Protein 1VMB (pdb70)

Nearest PDB structures (foldseek):
  1vmb-assembly1_A  TM=1.009E+00  e=1.377E-20  Thermotoga maritima
  8cwo-assembly1_F  TM=9.237E-01  e=4.848E-09  Cutibacterium acnes
  2bvz-assembly1_A  TM=9.151E-01  e=3.869E-07  Thermus thermophilus
  1cqn-assembly2_B  TM=8.990E-01  e=5.267E-07  Thermus thermophilus
  2bxj-assembly2_B  TM=9.086E-01  e=9.761E-07  Thermus thermophilus

InterPro domains:
  IPR000529 Small ribosomal subunit protein bS6 [PF01250] (9-98)
  IPR000529 Small ribosomal subunit protein bS6 [PTHR21011] (7-113)
  IPR000529 Small ribosomal subunit protein bS6 [TIGR00166] (8-94)
  IPR014717 Translation elongation factor EF1B/small ribosomal subunit protein bS6 [G3DSA:3.30.70.60] (5-111)
  IPR020814 Small ribosomal subunit protein bS6, plastid/chloroplast [MF_00360] (6-101)
  IPR020814 Small ribosomal subunit protein bS6, plastid/chloroplast [cd00473] (9-99)
  IPR035980 Small ribosomal subunit protein bS6 superfamily [SSF54995] (7-101)

Secondary structure (DSSP, 8-state):
--EEEEEEEEE-TTS-HHHHHHHHHHHHHHIIIII--EEEEEEEEEEEEEEEEETTEEEEEEEEEEEEE-SSSTHHHHHHHHT-TTEEEEEEEE-HHHHHHHHHHH-

Foldseek 3Di:
DWFKKKKKWWFDPVDDVVVVVVVVVVLVCLCCPQVVKAWDDKDFPQKDADPDDQVNDGITTMIMIMIIDRPPRCVSNVVVCVVDVRGRDMDMDTDVVVVVVVVVVVD

CATH classification: 3.30.70.60

B-factor: mean 26.23, std 6.32, range [14.8, 56.52]

Solvent-accessible surface area: 6937 Å² total; per-residue (Å²): 152,87,90,6,9,30,0,28,0,4,0,4,32,113,13,74,107,135,93,25,57,73,12,3,89,120,0,52,113,37,0,76,89,148,1,143,10,74,39,70,110,48,44,81,87,21,78,121,152,30,99,188,110,55,146,166,52,78,50,0,2,28,0,8,0,39,0,59,6,84,16,112,48,50,89,64,2,49,76,33,3,165,115,12,106,74,7,16,108,64,42,49,104,76,58,126,70,37,15,134,133,57,144,90,63,136,247

Structure (mmCIF, N/CA/C/O backbone):
data_1VMB
#
_entry.id   1VMB
#
_cell.length_a   60.815
_cell.length_b   60.815
_cell.length_c   76.543
_cell.angle_alpha   90.00
_cell.angle_beta   90.00
_cell.angle_gamma   90.00
#
_symmetry.space_group_name_H-M   'P 41 21 2'
#
loop_
_entity.id
_entity.type
_entity.pdbx_description
1 polymer '30S ribosomal protein S6'
2 non-polymer 1,2-ETHANEDIOL
3 water water
#
loop_
_atom_site.group_PDB
_atom_site.id
_atom_site.type_symbol
_atom_site.label_atom_id
_atom_site.label_alt_id
_atom_site.label_comp_id
_atom_site.label_asym_id
_atom_site.label_entity_id
_atom_site.label_seq_id
_atom_site.pdbx_PDB_ins_code
_atom_site.Cartn_x
_atom_site.Cartn_y
_atom_site.Cartn_z
_atom_site.occupancy
_atom_site.B_iso_or_equiv
_atom_site.auth_seq_id
_atom_site.auth_comp_id
_atom_site.auth_asym_id
_atom_site.auth_atom_id
_atom_site.pdbx_PDB_model_num
ATOM 1 N N . LYS A 1 17 ? 37.802 25.048 39.347 1.00 41.51 5 LYS A N 1
ATOM 2 C CA . LYS A 1 17 ? 36.311 24.993 39.313 1.00 40.89 5 LYS A CA 1
ATOM 3 C C . LYS A 1 17 ? 35.903 23.543 39.085 1.00 39.97 5 LYS A C 1
ATOM 4 O O . LYS A 1 17 ? 36.759 22.629 39.056 1.00 40.01 5 LYS A O 1
ATOM 6 N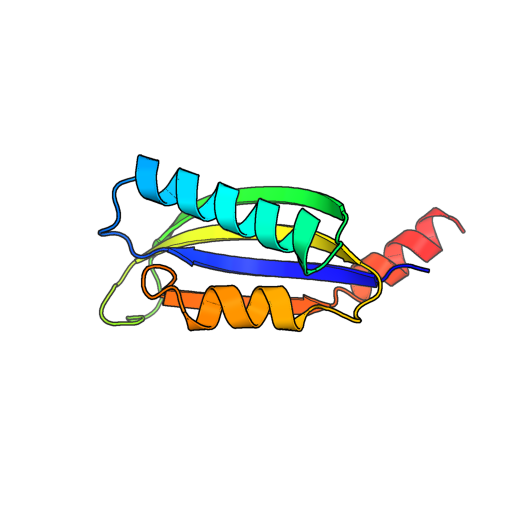 N . GLU A 1 18 ? 34.610 23.297 38.968 1.00 38.44 6 GLU A N 1
ATOM 7 C CA . GLU A 1 18 ? 34.198 21.912 38.808 1.00 36.32 6 GLU A CA 1
ATOM 8 C C . GLU A 1 18 ? 34.165 21.488 37.312 1.00 33.46 6 GLU A C 1
ATOM 9 O O . GLU A 1 18 ? 34.035 22.287 36.352 1.00 33.50 6 GLU A O 1
ATOM 15 N N . ARG A 1 19 ? 34.316 20.203 37.167 1.00 27.87 7 ARG A N 1
ATOM 16 C CA . ARG A 1 19 ? 34.485 19.591 35.868 1.00 26.14 7 ARG A CA 1
ATOM 17 C C . ARG A 1 19 ? 33.149 19.076 35.468 1.00 24.15 7 ARG A C 1
ATOM 18 O O . ARG A 1 19 ? 32.367 18.686 36.348 1.00 24.34 7 ARG A O 1
ATOM 26 N N . ILE A 1 20 ? 32.890 19.016 34.157 1.00 22.20 8 ILE A N 1
ATOM 27 C CA . ILE A 1 20 ? 31.592 18.613 33.647 1.00 21.59 8 ILE A CA 1
ATOM 28 C C . ILE A 1 20 ? 31.725 17.273 32.946 1.00 21.30 8 ILE A C 1
ATOM 29 O O . ILE A 1 20 ? 32.606 17.110 32.116 1.00 23.10 8 ILE A O 1
ATOM 34 N N . TYR A 1 21 ? 30.832 16.345 33.270 1.00 22.47 9 TYR A N 1
ATOM 35 C CA . TYR A 1 21 ? 30.817 15.002 32.682 1.00 22.33 9 TYR A CA 1
ATOM 36 C C . TYR A 1 21 ? 29.510 14.609 32.087 1.00 22.95 9 TYR A C 1
ATOM 37 O O . TYR A 1 21 ? 28.478 15.149 32.462 1.00 23.41 9 TYR A O 1
ATOM 46 N N . GLU A 1 22 ? 29.576 13.732 31.077 1.00 21.03 10 GLU A N 1
ATOM 47 C CA . GLU A 1 22 ? 28.398 12.974 30.626 1.00 22.39 10 GLU A CA 1
ATOM 48 C C . GLU A 1 22 ? 28.627 11.521 30.915 1.00 23.38 10 GLU A C 1
ATOM 49 O O . GLU A 1 22 ? 29.733 11.008 30.773 1.00 22.73 10 GLU A O 1
ATOM 60 N N . SER A 1 23 ? 27.548 10.843 31.298 1.00 22.44 11 SER A N 1
ATOM 61 C CA . SER A 1 23 ? 27.575 9.383 31.391 1.00 23.61 11 SER A CA 1
ATOM 62 C C . SER A 1 23 ? 26.347 8.832 30.758 1.00 23.97 11 SER A C 1
ATOM 63 O O . SER A 1 23 ? 25.225 9.164 31.176 1.00 25.03 11 SER A O 1
ATOM 66 N N . MET A 1 24 ? 26.547 8.010 29.721 1.00 23.89 12 MET A N 1
ATOM 67 C CA . MET A 1 24 ? 25.452 7.379 28.980 1.00 23.85 12 MET A CA 1
ATOM 68 C C . MET A 1 24 ? 25.475 5.940 29.395 1.00 23.83 12 MET A C 1
ATOM 69 O O . MET A 1 24 ? 26.553 5.298 29.383 1.00 24.02 12 MET A O 1
ATOM 78 N N . PHE A 1 25 ? 24.312 5.405 29.748 1.00 23.54 13 PHE A N 1
ATOM 79 C CA . PHE A 1 25 ? 24.214 3.992 30.068 1.00 23.05 13 PHE A CA 1
ATOM 80 C C . PHE A 1 25 ? 22.982 3.364 29.397 1.00 22.86 13 PHE A C 1
ATOM 81 O O . PHE A 1 25 ? 21.969 4.059 29.235 1.00 23.83 13 PHE A O 1
ATOM 89 N N . ILE A 1 26 ? 23.070 2.077 29.018 1.00 23.10 14 ILE A N 1
ATOM 90 C CA . ILE A 1 26 ? 22.008 1.410 28.266 1.00 24.01 14 ILE A CA 1
ATOM 91 C C . ILE A 1 26 ? 21.559 0.191 29.076 1.00 23.50 14 ILE A C 1
ATOM 92 O O . ILE A 1 26 ? 22.367 -0.636 29.422 1.00 22.30 14 ILE A O 1
ATOM 97 N N . ILE A 1 27 ? 20.273 0.100 29.357 1.00 22.14 15 ILE A N 1
ATOM 98 C CA . ILE A 1 27 ? 19.682 -0.975 30.101 1.00 22.77 15 ILE A CA 1
ATOM 99 C C . ILE A 1 27 ? 19.102 -1.980 29.116 1.00 21.96 15 ILE A C 1
ATOM 100 O O . ILE A 1 27 ? 18.461 -1.638 28.061 1.00 21.57 15 ILE A O 1
ATOM 105 N N . ALA A 1 28 ? 19.326 -3.241 29.455 1.00 23.71 16 ALA A N 1
ATOM 106 C CA . ALA A 1 28 ? 18.830 -4.348 28.690 1.00 22.11 16 ALA A CA 1
ATOM 107 C C . ALA A 1 28 ? 17.326 -4.255 28.493 1.00 22.41 16 ALA A C 1
ATOM 108 O O . ALA A 1 28 ? 16.546 -3.894 29.419 1.00 23.76 16 ALA A O 1
ATOM 110 N N . PRO A 1 29 ? 16.885 -4.643 27.312 1.00 23.16 17 PRO A N 1
ATOM 111 C CA . PRO A 1 29 ? 15.466 -4.507 26.991 1.00 22.38 17 PRO A CA 1
ATOM 112 C C . PRO A 1 29 ? 14.522 -5.529 27.630 1.00 22.69 17 PRO A C 1
ATOM 113 O O . PRO A 1 29 ? 13.323 -5.362 27.527 1.00 22.95 17 PRO A O 1
ATOM 117 N N . ASN A 1 30 ? 15.052 -6.560 28.292 1.00 22.63 18 ASN A N 1
ATOM 118 C CA . ASN A 1 30 ? 14.233 -7.532 28.999 1.00 21.97 18 ASN A CA 1
ATOM 119 C C . ASN A 1 30 ? 14.029 -7.181 30.481 1.00 22.25 18 ASN A C 1
ATOM 120 O O . ASN A 1 30 ? 13.457 -7.941 31.234 1.00 22.00 18 ASN A O 1
ATOM 125 N N . VAL A 1 31 ? 14.482 -6.012 30.868 1.00 21.93 19 VAL A N 1
ATOM 126 C CA . VAL A 1 31 ? 14.221 -5.473 32.213 1.00 22.45 19 VAL A CA 1
ATOM 127 C C . VAL A 1 31 ? 12.922 -4.670 32.132 1.00 23.30 19 VAL A C 1
ATOM 128 O O . VAL A 1 31 ? 12.818 -3.770 31.313 1.00 22.31 19 VAL A O 1
ATOM 132 N N . PRO A 1 32 ? 11.925 -5.014 32.948 1.00 22.45 20 PRO A N 1
ATOM 133 C CA . PRO A 1 32 ? 10.660 -4.317 32.984 1.00 22.45 20 PRO A CA 1
ATOM 134 C C . PRO A 1 32 ? 10.828 -2.823 33.138 1.00 22.31 20 PRO A C 1
ATOM 135 O O . PRO A 1 32 ? 11.745 -2.352 33.834 1.00 20.22 20 PRO A O 1
ATOM 139 N N . GLU A 1 33 ? 9.936 -2.070 32.513 1.00 23.43 21 GLU A N 1
ATOM 140 C CA . GLU A 1 33 ? 10.193 -0.624 32.440 1.00 24.20 21 GLU A CA 1
ATOM 141 C C . GLU A 1 33 ? 10.264 0.063 33.813 1.00 23.20 21 GLU A C 1
ATOM 142 O O . GLU A 1 33 ? 11.108 0.964 34.022 1.00 23.36 21 GLU A O 1
ATOM 148 N N . GLU A 1 34 ? 9.445 -0.369 34.757 1.00 22.66 22 GLU A N 1
ATOM 149 C CA . GLU A 1 34 ? 9.532 0.211 36.104 1.00 23.21 22 GLU A CA 1
ATOM 150 C C . GLU A 1 34 ? 10.887 -0.105 36.764 1.00 23.09 22 GLU A C 1
ATOM 151 O O . GLU A 1 34 ? 11.451 0.766 37.408 1.00 22.04 22 GLU A O 1
ATOM 157 N N . GLU A 1 35 ? 11.443 -1.301 36.532 1.00 22.56 23 GLU A N 1
ATOM 158 C CA . GLU A 1 35 ? 12.750 -1.622 37.044 1.00 24.92 23 GLU A CA 1
ATOM 159 C C . GLU A 1 35 ? 13.821 -0.772 36.332 1.00 23.20 23 GLU A C 1
ATOM 160 O O . GLU A 1 35 ? 14.829 -0.294 36.930 1.00 24.64 23 GLU A O 1
ATOM 166 N N . ARG A 1 36 ? 13.628 -0.544 35.025 1.00 21.99 24 ARG A N 1
ATOM 167 C CA . ARG A 1 36 ? 14.493 0.382 34.303 1.00 23.27 24 ARG A CA 1
ATOM 168 C C . ARG A 1 36 ? 14.487 1.734 34.960 1.00 23.67 24 ARG A C 1
ATOM 169 O O . ARG A 1 36 ? 15.563 2.305 35.133 1.00 25.31 24 ARG A O 1
ATOM 177 N N . GLU A 1 37 ? 13.315 2.257 35.282 1.00 23.04 25 GLU A N 1
ATOM 178 C CA . GLU A 1 37 ? 13.254 3.575 35.895 1.00 23.70 25 GLU A CA 1
ATOM 179 C C . GLU A 1 37 ? 13.949 3.607 37.276 1.00 23.59 25 GLU A C 1
ATOM 180 O O . GLU A 1 37 ? 14.720 4.533 37.592 1.00 22.50 25 GLU A O 1
ATOM 191 N N . ASN A 1 38 ? 13.771 2.549 38.029 1.00 22.80 26 ASN A N 1
ATOM 192 C CA . ASN A 1 38 ? 14.497 2.417 39.309 1.00 24.76 26 ASN A CA 1
ATOM 193 C C . ASN A 1 38 ? 16.009 2.414 39.121 1.00 24.83 26 ASN A C 1
ATOM 194 O O . ASN A 1 38 ? 16.702 3.003 39.947 1.00 23.44 26 ASN A O 1
ATOM 199 N N . LEU A 1 39 ? 16.520 1.746 38.083 1.00 24.80 27 LEU A N 1
ATOM 200 C CA . LEU A 1 39 ? 17.981 1.715 37.821 1.00 25.44 27 LEU A CA 1
ATOM 201 C C . LEU A 1 39 ? 18.463 3.118 37.538 1.00 24.66 27 LEU A C 1
ATOM 202 O O . LEU A 1 39 ? 19.539 3.565 37.995 1.00 24.80 27 LEU A O 1
ATOM 207 N N . VAL A 1 40 ? 17.687 3.855 36.755 1.00 23.74 28 VAL A N 1
ATOM 208 C CA . VAL A 1 40 ? 18.024 5.273 36.529 1.00 23.18 28 VAL A CA 1
ATOM 209 C C . VAL A 1 40 ? 18.173 6.041 37.851 1.00 23.00 28 VAL A C 1
ATOM 210 O O . VAL A 1 40 ? 19.158 6.798 38.027 1.00 22.80 28 VAL A O 1
ATOM 214 N N . GLU A 1 41 ? 17.227 5.843 38.741 1.00 21.83 29 GLU A N 1
ATOM 215 C CA . GLU A 1 41 ? 17.227 6.502 40.059 1.00 22.49 29 GLU A CA 1
ATOM 216 C C . GLU A 1 41 ? 18.456 6.065 40.860 1.00 21.74 29 GLU A C 1
ATOM 217 O O . GLU A 1 41 ? 19.063 6.905 41.556 1.00 21.94 29 GLU A O 1
ATOM 223 N N . ARG A 1 42 ? 18.875 4.805 40.720 1.00 21.42 30 ARG A N 1
ATOM 224 C CA . ARG A 1 42 ? 20.040 4.332 41.454 1.00 21.21 30 ARG A CA 1
ATOM 225 C C . ARG A 1 42 ? 21.290 5.015 40.924 1.00 22.19 30 ARG A C 1
ATOM 226 O O . ARG A 1 42 ? 22.136 5.459 41.706 1.00 21.93 30 ARG A O 1
ATOM 234 N N . VAL A 1 43 ? 21.389 5.134 39.596 1.00 21.52 31 VAL A N 1
ATOM 235 C CA . VAL A 1 43 ? 22.544 5.852 39.028 1.00 21.79 31 VAL A CA 1
ATOM 236 C C . VAL A 1 43 ? 22.600 7.286 39.532 1.00 21.33 31 VAL A C 1
ATOM 237 O O . VAL A 1 43 ? 23.686 7.760 39.905 1.00 22.27 31 VAL A O 1
ATOM 241 N N . LYS A 1 44 ? 21.480 7.994 39.521 1.00 21.86 32 LYS A N 1
ATOM 242 C CA . LYS A 1 44 ? 21.438 9.368 40.028 1.00 21.89 32 LYS A CA 1
ATOM 243 C C . LYS A 1 44 ? 21.971 9.405 41.437 1.00 22.06 32 LYS A C 1
ATOM 244 O O . LYS A 1 44 ? 22.743 10.275 41.765 1.00 21.72 32 LYS A O 1
ATOM 250 N N . LYS A 1 45 ? 21.492 8.502 42.297 1.00 19.85 33 LYS A N 1
ATOM 251 C CA . LYS A 1 45 ? 21.926 8.488 43.688 1.00 20.47 33 LYS A CA 1
ATOM 252 C C . LYS A 1 45 ? 23.415 8.162 43.854 1.00 20.53 33 LYS A C 1
ATOM 253 O O . LYS A 1 45 ? 24.126 8.734 44.731 1.00 22.12 33 LYS A O 1
ATOM 259 N N . ILE A 1 46 ? 23.934 7.283 43.013 1.00 20.89 34 ILE A N 1
ATOM 260 C CA . ILE A 1 46 ? 25.384 7.016 43.022 1.00 21.16 34 ILE A CA 1
ATOM 261 C C . ILE A 1 46 ? 26.194 8.300 42.694 1.00 22.01 34 ILE A C 1
ATOM 262 O O . ILE A 1 46 ? 27.183 8.621 43.381 1.00 22.56 34 ILE A O 1
ATOM 267 N N . ILE A 1 47 ? 25.784 9.001 41.645 1.00 21.74 35 ILE A N 1
ATOM 268 C CA . ILE A 1 47 ? 26.409 10.287 41.312 1.00 22.64 35 ILE A CA 1
ATOM 269 C C . ILE A 1 47 ? 26.279 11.300 42.467 1.00 21.60 35 ILE A C 1
ATOM 270 O O . ILE A 1 47 ? 27.293 11.940 42.855 1.00 22.69 35 ILE A O 1
ATOM 275 N N . GLU A 1 48 ? 25.088 11.479 43.054 1.00 21.98 36 GLU A N 1
ATOM 276 C CA . GLU A 1 48 ? 24.891 12.436 44.114 1.00 22.60 36 GLU A CA 1
ATOM 277 C C . GLU A 1 48 ? 25.681 12.136 45.401 1.00 22.18 36 GLU A C 1
ATOM 278 O O . GLU A 1 48 ? 26.345 13.027 45.955 1.00 22.76 36 GLU A O 1
ATOM 284 N N . GLU A 1 49 ? 25.563 10.900 45.878 1.00 20.71 37 GLU A N 1
ATOM 285 C CA . GLU A 1 49 ? 26.008 10.475 47.192 1.0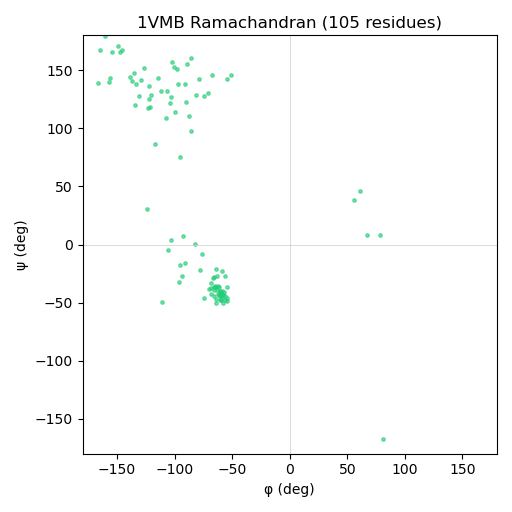0 21.32 37 GLU A CA 1
ATOM 286 C C . GLU A 1 49 ? 27.430 9.888 47.222 1.00 20.56 37 GLU A C 1
ATOM 287 O O . GLU A 1 49 ? 28.084 9.947 48.266 1.00 21.57 37 GLU A O 1
ATOM 293 N N . ARG A 1 50 ? 27.888 9.324 46.104 1.00 21.43 38 ARG A N 1
ATOM 294 C CA . ARG A 1 50 ? 29.218 8.645 46.067 1.00 21.10 38 ARG A CA 1
ATOM 295 C C . ARG A 1 50 ? 30.276 9.409 45.211 1.00 21.75 38 ARG A C 1
ATOM 296 O O . ARG A 1 50 ? 31.397 9.663 45.690 1.00 22.47 38 ARG A O 1
ATOM 311 N N . VAL A 1 51 ? 29.887 9.777 43.981 1.00 22.04 39 VAL A N 1
ATOM 312 C CA . VAL A 1 51 ? 30.707 10.639 43.136 1.00 22.78 39 VAL A CA 1
ATOM 313 C C . VAL A 1 51 ? 30.802 12.040 43.768 1.00 22.30 39 VAL A C 1
ATOM 314 O O . VAL A 1 51 ? 31.801 12.764 43.563 1.00 24.04 39 VAL A O 1
ATOM 318 N N . LYS A 1 52 ? 29.756 12.402 44.518 1.00 22.85 40 LYS A N 1
ATOM 319 C CA . LYS A 1 52 ? 29.550 13.755 45.047 1.00 24.32 40 LYS A CA 1
ATOM 320 C C . LYS A 1 52 ? 29.435 14.780 43.936 1.00 24.90 40 LYS A C 1
ATOM 321 O O . LYS A 1 52 ? 30.083 15.852 43.979 1.00 25.45 40 LYS A O 1
ATOM 327 N N . GLY A 1 53 ? 28.622 14.414 42.947 1.00 22.25 41 GLY A N 1
ATOM 328 C CA . GLY A 1 53 ? 28.386 15.214 41.767 1.00 22.17 41 GLY A CA 1
ATOM 329 C C . GLY A 1 53 ? 27.040 15.925 41.896 1.00 21.83 41 GLY A C 1
ATOM 330 O O . GLY A 1 53 ? 26.170 15.508 42.682 1.00 23.15 41 GLY A O 1
ATOM 331 N N . LYS A 1 54 ? 26.899 17.022 41.166 1.00 21.36 42 LYS A N 1
ATOM 332 C CA . LYS A 1 54 ? 25.661 17.752 41.033 1.00 19.95 42 LYS A CA 1
ATOM 333 C C . LYS A 1 54 ? 25.086 17.447 39.679 1.00 20.72 42 LYS A C 1
ATOM 334 O O . LYS A 1 54 ? 25.761 17.611 38.685 1.00 22.92 42 LYS A O 1
ATOM 337 N N . ILE A 1 55 ? 23.868 16.913 39.643 1.00 21.48 43 ILE A N 1
ATOM 338 C CA . ILE A 1 55 ? 23.260 16.549 38.373 1.00 21.45 43 ILE A CA 1
ATOM 339 C C . ILE A 1 55 ? 22.641 17.782 37.697 1.00 21.52 43 ILE A C 1
ATOM 340 O O . ILE A 1 55 ? 21.836 18.470 38.308 1.00 21.06 43 ILE A O 1
ATOM 345 N N . ASP A 1 56 ? 22.989 17.998 36.431 1.00 21.02 44 ASP A N 1
ATOM 346 C CA . ASP A 1 56 ? 22.478 19.121 35.631 1.00 21.42 44 ASP A CA 1
ATOM 347 C C . ASP A 1 56 ? 21.298 18.778 34.753 1.00 20.91 44 ASP A C 1
ATOM 348 O O . ASP A 1 56 ? 20.417 19.619 34.531 1.00 20.42 44 ASP A O 1
ATOM 353 N N . LYS A 1 57 ? 21.259 17.547 34.278 1.00 21.60 45 LYS A N 1
ATOM 354 C CA . LYS A 1 57 ? 20.264 17.086 33.319 1.00 23.50 45 LYS A CA 1
ATOM 355 C C . LYS A 1 57 ? 20.284 15.573 33.220 1.00 23.13 45 LYS A C 1
ATOM 356 O O . LYS A 1 57 ? 21.374 14.969 33.213 1.00 23.75 45 LYS A O 1
ATOM 362 N N . VAL A 1 58 ? 19.091 14.991 33.139 1.00 24.06 46 VAL A N 1
ATOM 363 C CA . VAL A 1 58 ? 18.900 13.554 32.904 1.00 25.21 46 VAL A CA 1
ATOM 364 C C . VAL A 1 58 ? 18.062 13.500 31.616 1.00 26.41 46 VAL A C 1
ATOM 365 O O . VAL A 1 58 ? 16.979 14.095 31.549 1.00 27.90 46 VAL A O 1
ATOM 369 N N . GLU A 1 59 ? 18.615 12.890 30.567 1.00 25.91 47 GLU A N 1
ATOM 370 C CA . GLU A 1 59 ? 17.894 12.718 29.300 1.00 26.57 47 GLU A CA 1
ATOM 371 C C . GLU A 1 59 ? 17.528 11.253 29.179 1.00 23.48 47 GLU A C 1
ATOM 372 O O . GLU A 1 59 ? 18.412 10.414 28.943 1.00 21.20 47 GLU A O 1
ATOM 378 N N . ARG A 1 60 ? 16.256 10.946 29.320 1.00 23.13 48 ARG A N 1
ATOM 379 C CA . ARG A 1 60 ? 15.757 9.584 29.110 1.00 23.80 48 ARG A CA 1
ATOM 380 C C . ARG A 1 60 ? 15.463 9.422 27.621 1.00 23.74 48 ARG A C 1
ATOM 381 O O . ARG A 1 60 ? 14.402 9.817 27.147 1.00 24.63 48 ARG A O 1
ATOM 389 N N . MET A 1 61 ? 16.413 8.830 26.891 1.00 23.36 49 MET A N 1
ATOM 390 C CA . MET A 1 61 ? 16.272 8.683 25.438 1.00 25.94 49 MET A CA 1
ATOM 391 C C . MET A 1 61 ? 15.345 7.540 25.018 1.00 24.72 49 MET A C 1
ATOM 392 O O . MET A 1 61 ? 14.783 7.551 23.913 1.00 25.34 49 MET A O 1
ATOM 397 N N . GLY A 1 62 ? 15.151 6.593 25.904 1.00 25.07 50 GLY A N 1
ATOM 398 C CA . GLY A 1 62 ? 14.233 5.502 25.671 1.00 25.09 50 GLY A CA 1
ATOM 399 C C . GLY A 1 62 ? 14.878 4.418 24.792 1.00 24.61 50 GLY A C 1
ATOM 400 O O . GLY A 1 62 ? 16.087 4.384 24.578 1.00 22.76 50 GLY A O 1
ATOM 401 N N . MET A 1 63 ? 14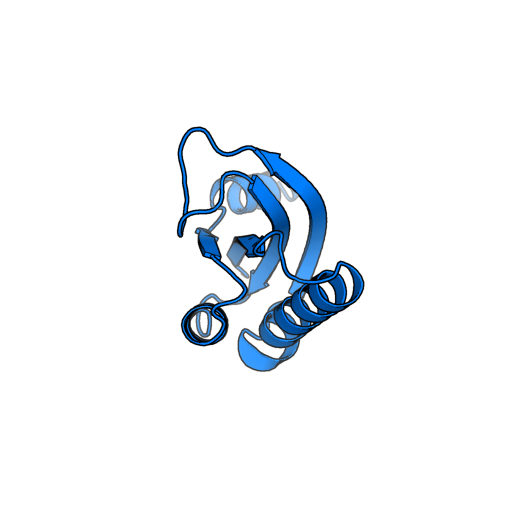.027 3.521 24.316 1.00 24.12 51 MET A N 1
ATOM 402 C CA . MET A 1 63 ? 14.517 2.326 23.576 1.00 23.58 51 MET A CA 1
ATOM 403 C C . MET A 1 63 ? 15.052 2.708 22.194 1.00 23.36 51 MET A C 1
ATOM 404 O O . MET A 1 63 ? 14.443 3.488 21.454 1.00 22.30 51 MET A O 1
ATOM 409 N N . ARG A 1 64 ? 16.250 2.243 21.864 1.00 22.50 52 ARG A N 1
ATOM 410 C CA . ARG A 1 64 ? 16.853 2.462 20.559 1.00 23.70 52 ARG A CA 1
ATOM 411 C C . ARG A 1 64 ? 17.562 1.198 20.019 1.00 22.84 52 ARG A C 1
ATOM 412 O O . ARG A 1 64 ? 18.142 0.454 20.799 1.00 21.47 52 ARG A O 1
ATOM 420 N N . LYS A 1 65 ? 17.498 0.973 18.701 1.00 22.32 53 LYS A N 1
ATOM 421 C CA . LYS A 1 65 ? 18.136 -0.213 18.072 1.00 22.94 53 LYS A CA 1
ATOM 422 C C . LYS A 1 65 ? 19.619 0.030 17.930 1.00 24.00 53 LYS A C 1
ATOM 423 O O . LYS A 1 65 ? 19.999 1.165 17.642 1.00 23.49 53 LYS A O 1
ATOM 429 N N . PHE A 1 66 ? 20.440 -1.014 18.129 1.00 22.31 54 PHE A N 1
ATOM 430 C CA . PHE A 1 66 ? 21.884 -0.986 17.844 1.00 21.71 54 PHE A CA 1
ATOM 431 C C . PHE A 1 66 ? 22.197 -1.314 16.398 1.00 21.45 54 PHE A C 1
ATOM 432 O O . PHE A 1 66 ? 21.405 -1.936 15.716 1.00 20.53 54 PHE A O 1
ATOM 440 N N . ALA A 1 67 ? 23.393 -0.943 15.932 1.00 21.78 55 ALA A N 1
ATOM 441 C CA . ALA A 1 67 ? 23.830 -1.314 14.603 1.00 21.84 55 ALA A CA 1
ATOM 442 C C . ALA A 1 67 ? 24.015 -2.826 14.451 1.00 21.92 55 ALA A C 1
ATOM 443 O O . ALA A 1 67 ? 23.684 -3.396 13.409 1.00 21.69 55 ALA A O 1
ATOM 445 N N . TYR A 1 68 ? 24.552 -3.439 15.507 1.00 21.81 56 TYR A N 1
ATOM 446 C CA . TYR A 1 68 ? 24.768 -4.883 15.628 1.00 21.94 56 TYR A CA 1
ATOM 447 C C . TYR A 1 68 ? 24.617 -5.169 17.137 1.00 22.11 56 TYR A C 1
ATOM 448 O O . TYR A 1 68 ? 24.648 -4.245 17.930 1.00 23.93 56 TYR A O 1
ATOM 457 N N . GLU A 1 69 ? 24.587 -6.442 17.512 1.00 23.17 57 GLU A N 1
ATOM 458 C CA . GLU A 1 69 ? 24.222 -6.846 18.883 1.00 24.39 57 GLU A CA 1
ATOM 459 C C . GLU A 1 69 ? 25.244 -6.419 19.943 1.00 24.61 57 GLU A C 1
ATOM 460 O O . GLU A 1 69 ? 26.448 -6.346 19.678 1.00 24.50 57 GLU A O 1
ATOM 466 N N . ILE A 1 70 ? 24.714 -6.096 21.119 1.00 24.35 58 ILE A N 1
ATOM 467 C CA . ILE A 1 70 ? 25.439 -5.827 22.336 1.00 25.63 58 ILE A CA 1
ATOM 468 C C . ILE A 1 70 ? 24.875 -6.828 23.359 1.00 25.84 58 ILE A C 1
ATOM 469 O O . ILE A 1 70 ? 23.680 -6.772 23.650 1.00 25.97 58 ILE A O 1
ATOM 474 N N . LYS A 1 71 ? 25.726 -7.725 23.869 1.00 26.08 59 LYS A N 1
ATOM 475 C CA . LYS A 1 71 ? 25.346 -8.704 24.907 1.00 27.85 59 LYS A CA 1
ATOM 476 C C . LYS A 1 71 ? 24.170 -9.491 24.394 1.00 27.13 59 LYS A C 1
ATOM 477 O O . LYS A 1 71 ? 23.206 -9.825 25.121 1.00 28.71 59 LYS A O 1
ATOM 483 N N . LYS A 1 72 ? 24.222 -9.790 23.105 1.00 26.36 60 LYS A N 1
ATOM 484 C CA . LYS A 1 72 ? 23.162 -10.549 22.475 1.00 26.21 60 LYS A CA 1
ATOM 485 C C . LYS A 1 72 ? 21.785 -9.838 22.367 1.00 25.33 60 LYS A C 1
ATOM 486 O O . LYS A 1 72 ? 20.814 -10.484 21.962 1.00 26.44 60 LYS A O 1
ATOM 491 N N . PHE A 1 73 ? 21.705 -8.547 22.705 1.00 24.18 61 PHE A N 1
ATOM 492 C CA . PHE A 1 73 ? 20.498 -7.726 22.453 1.00 23.76 61 PHE A CA 1
ATOM 493 C C . PHE A 1 73 ? 20.674 -6.857 21.207 1.00 23.55 61 PHE A C 1
ATOM 494 O O . PHE A 1 73 ? 21.805 -6.439 20.872 1.00 23.60 61 PHE A O 1
ATOM 502 N N . ASN A 1 74 ? 19.558 -6.535 20.573 1.00 22.64 62 ASN A N 1
ATOM 503 C CA . ASN A 1 74 ? 19.561 -5.720 19.364 1.00 23.17 62 ASN A CA 1
ATOM 504 C C . ASN A 1 74 ? 19.076 -4.277 19.616 1.00 21.96 62 ASN A C 1
ATOM 505 O O . ASN A 1 74 ? 19.094 -3.451 18.710 1.00 22.92 62 ASN A O 1
ATOM 510 N N . GLU A 1 75 ? 18.635 -4.005 20.838 1.00 21.82 63 GLU A N 1
ATOM 511 C CA . GLU A 1 75 ? 18.169 -2.688 21.283 1.00 21.83 63 GLU A CA 1
ATOM 512 C C . GLU A 1 75 ? 18.332 -2.555 22.767 1.00 21.44 63 GLU A C 1
ATOM 513 O O . GLU A 1 75 ? 18.551 -3.517 23.451 1.00 20.16 63 GLU A O 1
ATOM 519 N N . GLY A 1 76 ? 18.241 -1.335 23.270 1.00 19.98 64 GLY A N 1
ATOM 520 C CA . GLY A 1 76 ? 18.385 -1.111 24.713 1.00 20.81 64 GLY A CA 1
ATOM 521 C C . GLY A 1 76 ? 17.874 0.267 25.064 1.00 22.35 64 GLY A C 1
ATOM 522 O O . GLY A 1 76 ? 17.566 1.045 24.155 1.00 20.82 64 GLY A O 1
ATOM 523 N N . ASP A 1 77 ? 17.701 0.507 26.377 1.00 22.00 65 ASP A N 1
ATOM 524 C CA . ASP A 1 77 ? 17.030 1.737 26.839 1.00 22.80 65 ASP A CA 1
ATOM 525 C C . ASP A 1 77 ? 18.131 2.705 27.251 1.00 21.30 65 ASP A C 1
ATOM 526 O O . ASP A 1 77 ? 18.835 2.441 28.209 1.00 24.05 65 ASP A O 1
ATOM 531 N N . TYR A 1 78 ? 18.230 3.800 26.502 1.00 20.83 66 TYR A N 1
ATOM 532 C CA . TYR A 1 78 ? 19.321 4.802 26.693 1.00 20.65 66 TYR A CA 1
ATOM 533 C C . TYR A 1 78 ? 18.938 5.900 27.672 1.00 22.06 66 TYR A C 1
ATOM 534 O O . TYR A 1 78 ? 17.825 6.511 27.552 1.00 22.12 66 TYR A O 1
ATOM 543 N N . THR A 1 79 ? 19.915 6.244 28.515 1.00 22.92 67 THR A N 1
ATOM 544 C CA . THR A 1 79 ? 19.837 7.406 29.356 1.00 22.59 67 THR A CA 1
ATOM 545 C C . THR A 1 79 ? 21.183 8.094 29.320 1.00 23.38 67 THR A C 1
ATOM 546 O O . THR A 1 79 ? 22.184 7.406 29.309 1.00 22.36 67 THR A O 1
ATOM 550 N N . VAL A 1 80 ? 21.191 9.441 29.294 1.00 22.50 68 VAL A N 1
ATOM 551 C CA . VAL A 1 80 ? 22.453 10.194 29.498 1.00 22.42 68 VAL A CA 1
ATOM 552 C C . VAL A 1 80 ? 22.266 11.120 30.685 1.00 23.02 68 VAL A C 1
ATOM 553 O O . VAL A 1 80 ? 21.199 11.778 30.777 1.00 22.55 68 VAL A O 1
ATOM 557 N N . ILE A 1 81 ? 23.250 11.207 31.574 1.00 23.48 69 ILE A N 1
ATOM 558 C CA . ILE A 1 81 ? 23.172 12.088 32.729 1.00 22.37 69 ILE A CA 1
ATOM 559 C C . ILE A 1 81 ? 24.347 13.031 32.612 1.00 23.69 69 ILE A C 1
ATOM 560 O O . ILE A 1 81 ? 25.452 12.528 32.415 1.00 22.18 69 ILE A O 1
ATOM 565 N N . TYR A 1 82 ? 24.086 14.327 32.707 1.00 23.17 70 TYR A N 1
ATOM 566 C CA . TYR A 1 82 ? 25.097 15.359 32.707 1.00 23.72 70 TYR A CA 1
ATOM 567 C C . TYR A 1 82 ? 25.274 15.824 34.117 1.00 22.96 70 TYR A C 1
ATOM 568 O O . TYR A 1 82 ? 24.283 16.169 34.778 1.00 21.92 70 TYR A O 1
ATOM 577 N N . PHE A 1 83 ? 26.515 15.809 34.589 1.00 23.44 71 PHE A N 1
ATOM 578 C CA . PHE A 1 83 ? 26.785 16.200 35.977 1.00 22.49 71 PHE A CA 1
ATOM 579 C C . PHE A 1 83 ? 28.129 16.910 36.137 1.00 23.22 71 PHE A C 1
ATOM 580 O O . PHE A 1 83 ? 2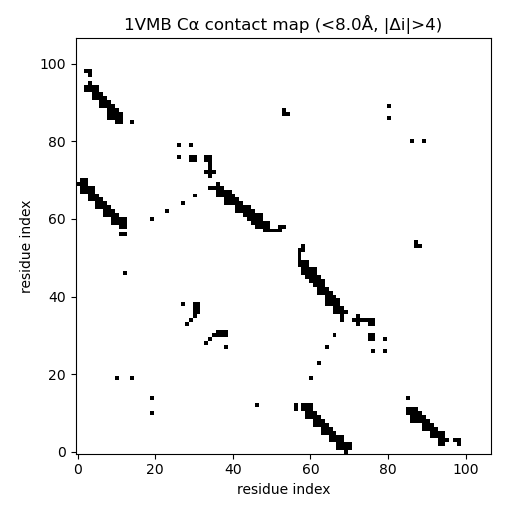8.979 16.884 35.261 1.00 22.10 71 PHE A O 1
ATOM 588 N N . ARG A 1 84 ? 28.336 17.515 37.289 1.00 24.21 72 ARG A N 1
ATOM 589 C CA . ARG A 1 84 ? 29.619 18.218 37.556 1.00 24.46 72 ARG A CA 1
ATOM 590 C C . ARG A 1 84 ? 30.133 17.715 38.892 1.00 25.20 72 ARG A C 1
ATOM 591 O O . ARG A 1 84 ? 29.365 17.449 39.826 1.00 23.41 72 ARG A O 1
ATOM 599 N N . CYS A 1 85 ? 31.446 17.550 38.961 1.00 23.82 73 CYS A N 1
ATOM 600 C CA . CYS A 1 85 ? 32.064 17.178 40.184 1.00 24.82 73 CYS A CA 1
ATOM 601 C C . CYS A 1 85 ? 33.542 17.551 40.084 1.00 24.50 73 CYS A C 1
ATOM 602 O O . CYS A 1 85 ? 33.967 18.074 39.085 1.00 24.11 73 CYS A O 1
ATOM 605 N N . ASP A 1 86 ? 34.298 17.284 41.142 1.00 25.18 74 ASP A N 1
ATOM 606 C CA . ASP A 1 86 ? 35.720 17.628 41.195 1.00 25.49 74 ASP A CA 1
ATOM 607 C C . ASP A 1 86 ? 36.641 16.630 40.523 1.00 25.89 74 ASP A C 1
ATOM 608 O O . ASP A 1 86 ? 37.864 16.833 40.490 1.00 25.27 74 ASP A O 1
ATOM 613 N N . GLY A 1 87 ? 36.041 15.594 39.976 1.00 26.50 75 GLY A N 1
ATOM 614 C CA . GLY A 1 87 ? 36.727 14.550 39.219 1.00 27.82 75 GLY A CA 1
ATOM 615 C C . GLY A 1 87 ? 37.448 13.517 40.068 1.00 27.81 75 GLY A C 1
ATOM 616 O O . GLY A 1 87 ? 38.178 12.664 39.520 1.00 28.71 75 GLY A O 1
ATOM 617 N N . GLN A 1 88 ? 37.253 13.570 41.378 1.00 27.47 76 GLN A N 1
ATOM 618 C CA . GLN A 1 88 ? 38.101 12.745 42.280 1.00 27.15 76 GLN A CA 1
ATOM 619 C C . GLN A 1 88 ? 37.442 11.411 42.650 1.00 26.77 76 GLN A C 1
ATOM 620 O O . GLN A 1 88 ? 38.124 10.483 43.131 1.00 26.48 76 GLN A O 1
ATOM 626 N N . ASN A 1 89 ? 36.129 11.302 42.457 1.00 24.87 77 ASN A N 1
ATOM 627 C CA . ASN A 1 89 ? 35.423 10.093 42.845 1.00 23.87 77 ASN A CA 1
ATOM 628 C C . ASN A 1 89 ? 34.643 9.430 41.706 1.00 22.41 77 ASN A C 1
ATOM 629 O O . ASN A 1 89 ? 33.626 8.744 41.921 1.00 20.96 77 ASN A O 1
ATOM 634 N N . LEU A 1 90 ? 35.131 9.583 40.481 1.00 22.02 78 LEU A N 1
ATOM 635 C CA . LEU A 1 90 ? 34.419 9.043 39.345 1.00 24.40 78 LEU A CA 1
ATOM 636 C C . LEU A 1 90 ? 34.384 7.522 39.393 1.00 24.53 78 LEU A C 1
ATOM 637 O O . LEU A 1 90 ? 33.506 6.902 38.815 1.00 22.92 78 LEU A O 1
ATOM 642 N N . GLN A 1 91 ? 35.372 6.909 40.008 1.00 24.78 79 GLN A N 1
ATOM 643 C CA . GLN A 1 91 ? 35.345 5.440 40.090 1.00 24.85 79 GLN A CA 1
ATOM 644 C C . GLN A 1 91 ? 34.107 4.861 40.800 1.00 24.33 79 GLN A C 1
ATOM 645 O O . GLN A 1 91 ? 33.734 3.691 40.561 1.00 24.05 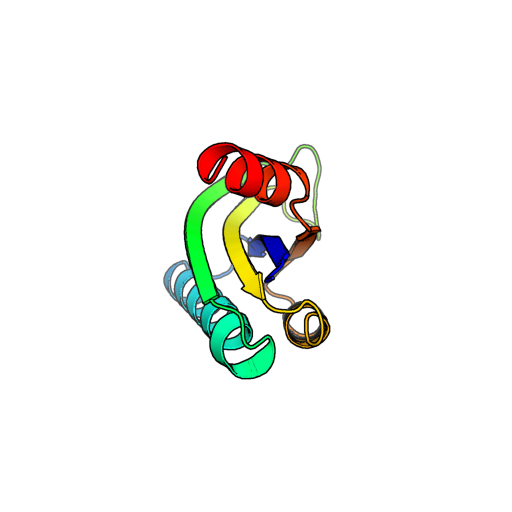79 GLN A O 1
ATO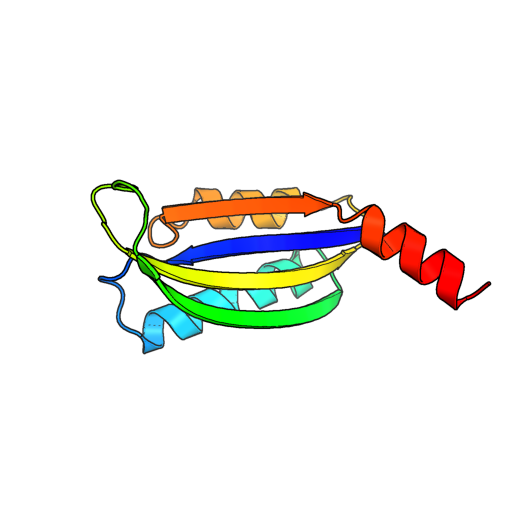M 651 N N . GLU A 1 92 ? 33.452 5.665 41.647 1.00 23.02 80 GLU A N 1
ATOM 652 C CA . GLU A 1 92 ? 32.227 5.256 42.305 1.00 22.62 80 GLU A CA 1
ATOM 653 C C . GLU A 1 92 ? 31.155 4.909 41.279 1.00 23.50 80 GLU A C 1
ATOM 654 O O . GLU A 1 92 ? 30.382 3.967 41.431 1.00 23.62 80 GLU A O 1
ATOM 660 N N . LEU A 1 93 ? 31.087 5.701 40.225 1.00 24.40 81 LEU A N 1
ATOM 661 C CA . LEU A 1 93 ? 30.111 5.447 39.178 1.00 23.59 81 LEU A CA 1
ATOM 662 C C . LEU A 1 93 ? 30.520 4.272 38.330 1.00 22.81 81 LEU A C 1
ATOM 663 O O . LEU A 1 93 ? 29.729 3.357 38.091 1.00 23.70 81 LEU A O 1
ATOM 668 N N . GLU A 1 94 ? 31.776 4.237 37.936 1.00 24.28 82 GLU A N 1
ATOM 669 C CA . GLU A 1 94 ? 32.269 3.120 37.171 1.00 23.20 82 GLU A CA 1
ATOM 670 C C . GLU A 1 94 ? 32.061 1.803 37.860 1.00 23.40 82 GLU A C 1
ATOM 671 O O . GLU A 1 94 ? 31.608 0.808 37.254 1.00 24.25 82 GLU A O 1
ATOM 677 N N . ASN A 1 95 ? 32.360 1.778 39.153 1.00 22.64 83 ASN A N 1
ATOM 678 C CA . ASN A 1 95 ? 32.190 0.551 39.957 1.00 23.47 83 ASN A CA 1
ATOM 679 C C . ASN A 1 95 ? 30.741 0.122 40.109 1.00 22.92 83 ASN A C 1
ATOM 680 O O . ASN A 1 95 ? 30.451 -1.083 40.102 1.00 23.57 83 ASN A O 1
ATOM 685 N N . PHE A 1 96 ? 29.800 1.052 40.226 1.00 22.81 84 PHE A N 1
ATOM 686 C CA . PHE A 1 96 ? 28.355 0.694 40.179 1.00 22.78 84 PHE A CA 1
ATOM 687 C C . PHE A 1 96 ? 28.030 -0.013 38.861 1.00 23.09 84 PHE A C 1
ATOM 688 O O . PHE A 1 96 ? 27.417 -1.075 38.823 1.00 20.72 84 PHE A O 1
ATOM 696 N N . TYR A 1 97 ? 28.436 0.592 37.761 1.00 23.12 85 TYR A N 1
ATOM 697 C CA . TYR A 1 97 ? 28.162 -0.044 36.455 1.00 23.00 85 TYR A CA 1
ATOM 698 C C . TYR A 1 97 ? 28.767 -1.450 36.351 1.00 22.72 85 TYR A C 1
ATOM 699 O O . TYR A 1 97 ? 28.097 -2.398 35.885 1.00 22.62 85 TYR A O 1
ATOM 708 N N . ARG A 1 98 ? 30.017 -1.619 36.816 1.00 20.50 86 ARG A N 1
ATOM 709 C CA . ARG A 1 98 ? 30.700 -2.886 36.753 1.00 21.68 86 ARG A CA 1
ATOM 710 C C . ARG A 1 98 ? 29.942 -4.035 37.428 1.00 22.11 86 ARG A C 1
ATOM 711 O O . ARG A 1 98 ? 30.117 -5.195 37.051 1.00 22.60 86 ARG A O 1
ATOM 719 N N . VAL A 1 99 ? 29.105 -3.723 38.417 1.00 21.31 87 VAL A N 1
ATOM 720 C CA . VAL A 1 99 ? 28.395 -4.776 39.198 1.00 20.66 87 VAL A CA 1
ATOM 721 C C .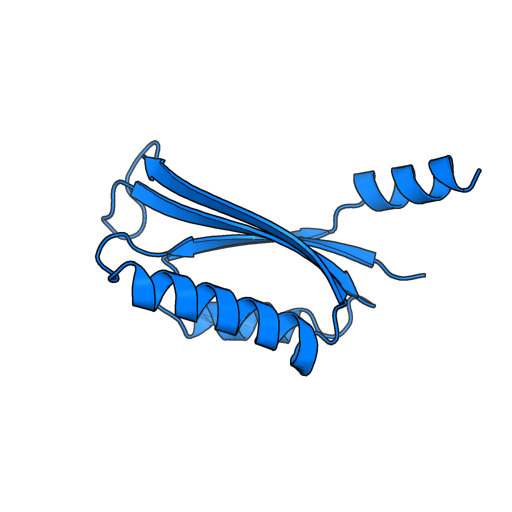 VAL A 1 99 ? 26.939 -4.970 38.838 1.00 22.34 87 VAL A C 1
ATOM 722 O O . VAL A 1 99 ? 26.275 -5.774 39.459 1.00 21.91 87 VAL A O 1
ATOM 726 N N . THR A 1 100 ? 26.481 -4.235 37.811 1.00 22.37 88 THR A N 1
ATOM 727 C CA . THR A 1 100 ? 25.098 -4.167 37.423 1.00 23.24 88 THR A CA 1
ATOM 728 C C . THR A 1 100 ? 24.867 -4.697 36.031 1.00 22.42 88 THR A C 1
ATOM 729 O O . THR A 1 100 ? 24.913 -3.921 35.094 1.00 24.24 88 THR A O 1
ATOM 733 N N . PRO A 1 101 ? 24.667 -6.011 35.881 1.00 23.93 89 PRO A N 1
ATOM 734 C CA . PRO A 1 101 ? 24.565 -6.635 34.549 1.00 24.46 89 PRO A CA 1
ATOM 735 C C . PRO A 1 101 ? 23.384 -6.184 33.704 1.00 22.66 89 PRO A C 1
ATOM 736 O O . PRO A 1 101 ? 23.407 -6.360 32.485 1.00 24.08 89 PRO A O 1
ATOM 740 N N . GLU A 1 102 ? 22.361 -5.648 34.326 1.00 23.10 90 GLU A N 1
ATOM 741 C CA . GLU A 1 102 ? 21.237 -5.097 33.617 1.00 23.98 90 GLU A CA 1
ATOM 742 C C . GLU A 1 102 ? 21.647 -3.901 32.755 1.00 24.25 90 GLU A C 1
ATOM 743 O O . GLU A 1 102 ? 20.938 -3.570 31.804 1.00 24.90 90 GLU A O 1
ATOM 749 N N . ILE A 1 103 ? 22.707 -3.209 33.149 1.00 23.30 91 ILE A N 1
ATOM 750 C CA . ILE A 1 103 ? 23.296 -2.168 32.309 1.00 23.05 91 ILE A CA 1
ATOM 751 C C . ILE A 1 103 ? 24.308 -2.900 31.388 1.00 23.32 91 ILE A C 1
ATOM 752 O O . ILE A 1 103 ? 25.400 -3.352 31.844 1.00 25.58 91 ILE A O 1
ATOM 757 N N . ILE A 1 104 ? 23.992 -2.975 30.077 1.00 22.53 92 ILE A N 1
ATOM 758 C CA . ILE A 1 104 ? 24.776 -3.711 29.092 1.00 21.81 92 ILE A CA 1
ATOM 759 C C . ILE A 1 104 ? 25.876 -2.895 28.385 1.00 22.93 92 ILE A C 1
ATOM 760 O O . ILE A 1 104 ? 26.793 -3.449 27.783 1.00 24.15 92 ILE A O 1
ATOM 765 N N . ARG A 1 105 ? 25.779 -1.588 28.498 1.00 22.24 93 ARG A N 1
ATOM 766 C CA . ARG A 1 105 ? 26.831 -0.729 27.979 1.00 23.83 93 ARG A CA 1
ATOM 767 C C . ARG A 1 105 ? 26.807 0.593 28.715 1.00 23.95 93 ARG A C 1
ATOM 768 O O . ARG A 1 105 ? 25.724 1.105 29.034 1.00 23.33 93 ARG A O 1
ATOM 776 N N . TRP A 1 106 ? 27.995 1.180 28.968 1.00 24.30 94 TRP A N 1
ATOM 777 C CA . TRP A 1 106 ? 28.012 2.558 29.474 1.00 23.35 94 TRP A CA 1
ATOM 778 C C . TRP A 1 106 ? 29.260 3.248 28.943 1.00 24.43 94 TRP A C 1
ATOM 779 O O . TRP A 1 106 ? 30.225 2.608 28.489 1.00 25.14 94 TRP A O 1
ATOM 790 N N . GLN A 1 107 ? 29.248 4.548 29.066 1.00 23.49 95 GLN A N 1
ATOM 791 C CA . GLN A 1 107 ? 30.437 5.318 28.732 1.00 24.78 95 GLN A CA 1
ATOM 792 C C . GLN A 1 107 ? 30.374 6.636 29.470 1.00 23.40 95 GLN A C 1
ATOM 793 O O . GLN A 1 107 ? 29.335 7.281 29.509 1.00 24.13 95 GLN A O 1
ATOM 799 N N . THR A 1 108 ? 31.518 7.082 29.985 1.00 24.27 96 THR A N 1
ATOM 800 C CA . THR 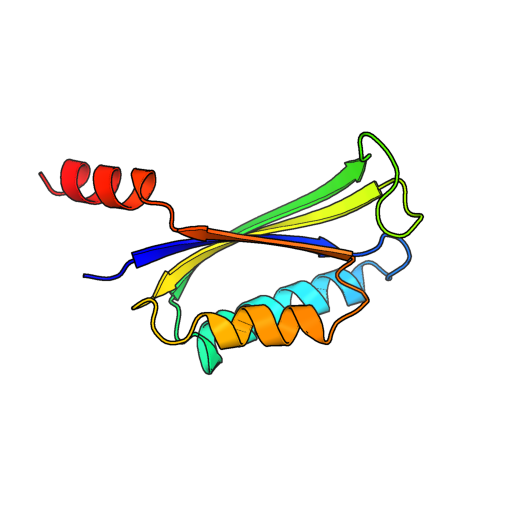A 1 108 ? 31.564 8.286 30.726 1.00 23.27 96 THR A CA 1
ATOM 801 C C . THR A 1 108 ? 32.689 9.179 30.242 1.00 21.70 96 THR A C 1
ATOM 802 O O . THR A 1 108 ? 33.848 8.738 30.152 1.00 23.47 96 THR A O 1
ATOM 806 N N . PHE A 1 109 ? 32.356 10.421 29.946 1.00 21.79 97 PHE A N 1
ATOM 807 C CA . PHE A 1 109 ? 33.302 11.352 29.336 1.00 21.58 97 PHE A CA 1
ATOM 808 C C . PHE A 1 109 ? 33.296 12.700 30.000 1.00 21.90 97 PHE A C 1
ATOM 809 O O . PHE A 1 109 ? 32.216 13.305 30.212 1.00 21.93 97 PHE A O 1
ATOM 817 N N . ARG A 1 110 ? 34.489 13.235 30.178 1.00 20.98 98 ARG A N 1
ATOM 818 C CA . ARG A 1 110 ? 34.597 14.649 30.547 1.00 20.06 98 ARG A CA 1
ATOM 819 C C . ARG A 1 110 ? 34.297 15.560 29.350 1.00 20.61 98 ARG A C 1
ATOM 820 O O . ARG A 1 110 ? 34.835 15.386 28.244 1.00 20.10 98 ARG A O 1
ATOM 828 N N . ARG A 1 111 ? 33.385 16.491 29.574 1.00 19.18 99 ARG A N 1
ATOM 829 C CA . ARG A 1 111 ? 32.926 17.373 28.518 1.00 19.53 99 ARG A CA 1
ATOM 830 C C . ARG A 1 111 ? 33.704 18.680 28.534 1.00 19.28 99 ARG A C 1
ATOM 831 O O . ARG A 1 111 ? 33.198 19.737 28.939 1.00 20.33 99 ARG A O 1
ATOM 839 N N . PHE A 1 112 ? 34.949 18.620 28.054 1.00 18.90 100 PHE A N 1
ATOM 840 C CA . PHE A 1 112 ? 35.774 19.801 27.935 1.00 19.32 100 PHE A CA 1
ATOM 841 C C . PHE A 1 112 ? 35.091 20.908 27.125 1.00 19.07 100 PHE A C 1
ATOM 842 O O . PHE A 1 112 ? 35.308 22.073 27.369 1.00 18.93 100 PHE A O 1
ATOM 850 N N . ASP A 1 113 ? 34.337 20.533 26.091 1.00 19.67 101 ASP A N 1
ATOM 851 C CA . ASP A 1 113 ? 33.654 21.511 25.264 1.00 19.40 101 ASP A CA 1
ATOM 852 C C . ASP A 1 113 ? 32.655 22.354 26.083 1.00 19.12 101 ASP A C 1
ATOM 853 O O . ASP A 1 113 ? 32.537 23.549 25.892 1.00 19.48 101 ASP A O 1
ATOM 858 N N . LEU A 1 114 ? 31.939 21.684 26.989 1.00 19.51 102 LEU A N 1
ATOM 859 C CA . LEU A 1 114 ? 30.975 22.378 27.870 1.00 20.02 102 LEU A CA 1
ATOM 860 C C . LEU A 1 114 ? 31.669 23.271 28.905 1.00 19.91 102 LEU A C 1
ATOM 861 O O . LEU A 1 114 ? 31.191 24.350 29.231 1.00 18.91 102 LEU A O 1
ATOM 866 N N . GLU A 1 115 ? 32.788 22.815 29.447 1.00 20.24 103 GLU A N 1
ATOM 867 C CA . GLU A 1 115 ? 33.593 23.676 30.343 1.00 20.68 103 GLU A CA 1
ATOM 868 C C . GLU A 1 115 ? 34.062 24.923 29.626 1.00 21.08 103 GLU A C 1
ATOM 869 O O . GLU A 1 115 ? 33.921 26.039 30.133 1.00 20.37 103 GLU A O 1
ATOM 875 N N . LYS A 1 116 ? 34.540 24.775 28.393 1.00 20.62 104 LYS A N 1
ATOM 876 C CA . LYS A 1 116 ? 34.990 25.910 27.604 1.00 20.91 104 LYS A CA 1
ATOM 877 C C . LYS A 1 116 ? 33.854 26.888 27.355 1.00 21.50 104 LYS A C 1
ATOM 878 O O . LYS A 1 116 ? 34.015 28.120 27.517 1.00 20.11 104 LYS A O 1
ATOM 884 N N . LYS A 1 117 ? 32.693 26.318 27.021 1.00 23.80 105 LYS A N 1
ATOM 885 C CA . LYS A 1 117 ? 31.486 27.110 26.726 1.00 25.75 105 LYS A CA 1
ATOM 886 C C . LYS A 1 117 ? 31.080 27.954 27.914 1.00 26.29 105 LYS A C 1
ATOM 887 O O . LYS A 1 117 ? 30.753 29.131 27.757 1.00 24.97 105 LYS A O 1
ATOM 893 N N . GLU A 1 118 ? 31.130 27.362 29.094 1.00 27.22 106 GLU A N 1
ATOM 894 C CA . GLU A 1 118 ? 30.753 28.062 30.322 1.00 29.01 106 GLU A CA 1
ATOM 895 C C . GLU A 1 118 ? 31.706 29.191 30.611 1.00 29.04 106 GLU A C 1
ATOM 896 O O . GLU A 1 118 ? 31.265 30.279 30.978 1.00 29.64 106 GLU A O 1
ATOM 902 N N . ARG A 1 119 ? 33.004 28.939 30.474 1.00 29.01 107 ARG A N 1
ATOM 903 C CA . ARG A 1 119 ? 33.977 30.015 30.641 1.00 29.40 107 ARG A CA 1
ATOM 904 C C . ARG A 1 119 ? 33.701 31.170 29.683 1.00 30.90 107 ARG A C 1
ATOM 905 O O . ARG A 1 119 ? 33.854 32.343 30.044 1.00 31.24 107 ARG A O 1
ATOM 913 N N . LYS A 1 120 ? 33.338 30.823 28.452 1.00 32.95 108 LYS A N 1
ATOM 914 C CA . LYS A 1 120 ? 32.958 31.796 27.437 1.00 34.46 108 LYS A CA 1
ATOM 915 C C . LYS A 1 120 ? 31.694 32.558 27.839 1.00 36.23 108 LYS A C 1
ATOM 916 O O . LYS A 1 120 ? 31.660 33.780 27.747 1.00 36.77 108 LYS A O 1
ATOM 919 N N . ALA A 1 121 ? 30.664 31.852 28.299 1.00 38.62 109 ALA A N 1
ATOM 920 C CA . ALA A 1 121 ? 29.429 32.537 28.712 1.00 40.14 109 ALA A CA 1
ATOM 921 C C . ALA A 1 121 ? 29.707 33.553 29.820 1.00 41.60 109 ALA A C 1
ATOM 922 O O . ALA A 1 121 ? 29.189 34.682 29.795 1.00 41.06 109 ALA A O 1
ATOM 924 N N . GLN A 1 122 ? 30.541 33.158 30.774 1.00 43.22 110 GLN A N 1
ATOM 925 C CA . GLN A 1 122 ? 30.895 34.018 31.896 1.00 45.59 110 GLN A CA 1
ATOM 926 C C . GLN A 1 122 ? 31.738 35.211 31.442 1.00 46.04 110 GLN A C 1
ATOM 927 O O . GLN A 1 122 ? 31.662 36.277 32.046 1.00 46.47 110 GLN A O 1
ATOM 933 N N . ARG A 1 123 ? 32.555 34.986 30.410 1.00 47.22 111 ARG A N 1
ATOM 934 C CA . ARG A 1 123 ? 33.243 36.014 29.591 1.00 47.78 111 ARG A CA 1
ATOM 935 C C . ARG A 1 123 ? 34.747 35.768 29.526 1.00 48.29 111 ARG A C 1
ATOM 936 O O . ARG A 1 123 ? 35.300 35.618 28.431 1.00 48.87 111 ARG A O 1
#

Radius of gyration: 14.58 Å; Cα contacts (8 Å, |Δi|>4): 182; chains: 1; bounding box: 29×47×33 Å

Organism: Thermotoga maritima (strain ATCC 43589 / DSM 3109 / JCM 10099 / NBRC 100826 / MSB8) (NCBI:txid243274)

Sequence (107 aa):
KERIYESMFIIAPNVPEEERENLVERVKKIIEERVKGKIDKVERMGMRKFAYEIKKFNEGDYTVIYFRCDGQNLQELENFYRVTPEIIRWQTFRRFDLEKKERKAQR